Protein AF-A0AAU9RLL4-F1 (afdb_monomer)

Solvent-accessible surface area (backbone atoms only — not comparable to full-atom values): 8588 Å² total; per-residue (Å²): 144,78,77,73,48,38,40,46,76,49,73,60,80,82,52,68,67,59,54,52,52,52,51,52,53,49,48,67,72,54,73,84,88,79,84,82,78,84,71,84,72,80,76,74,53,65,47,74,50,40,31,32,34,33,29,20,68,80,60,71,90,56,94,49,95,69,38,45,60,39,48,51,30,34,33,41,37,41,30,52,32,50,40,53,52,91,88,47,97,47,71,49,77,50,75,49,77,41,57,17,38,88,75,3,42,34,74,47,77,44,70,82,37,94,52,40,43,70,87,53,37,74,79,40,51,47,76,43,80,74,49,52,80,55,101,52,76,71,59,79,69,133

Structure (mmCIF, N/CA/C/O backbone):
data_AF-A0AAU9RLL4-F1
#
_entry.id   AF-A0AAU9RLL4-F1
#
loop_
_atom_site.group_PDB
_atom_site.id
_atom_site.type_symbol
_atom_site.label_atom_id
_atom_site.label_alt_id
_atom_site.label_comp_id
_atom_site.label_asym_id
_atom_site.label_entity_id
_atom_site.label_seq_id
_atom_site.pdbx_PDB_ins_code
_atom_site.Cartn_x
_atom_site.Cartn_y
_atom_site.Cartn_z
_atom_site.occupancy
_atom_site.B_iso_or_equiv
_atom_site.auth_seq_id
_atom_site.auth_comp_id
_atom_site.auth_asym_id
_atom_site.auth_atom_id
_atom_site.pdbx_PDB_model_num
ATOM 1 N N . LYS A 1 1 ? 15.494 -11.976 -19.722 1.00 34.56 1 LYS A N 1
ATOM 2 C CA . LYS A 1 1 ? 16.426 -11.340 -18.757 1.00 34.56 1 LYS A CA 1
ATOM 3 C C . LYS A 1 1 ? 15.620 -10.566 -17.701 1.00 34.56 1 LYS A C 1
ATOM 5 O O . LYS A 1 1 ? 15.709 -9.354 -17.648 1.00 34.56 1 LYS A O 1
ATOM 10 N N . LEU A 1 2 ? 14.788 -11.259 -16.919 1.00 47.22 2 LEU A N 1
ATOM 11 C CA . LEU A 1 2 ? 13.941 -10.670 -15.868 1.00 47.22 2 LEU A CA 1
ATOM 12 C C . LEU A 1 2 ? 13.811 -11.721 -14.749 1.00 47.22 2 LEU A C 1
ATOM 14 O O . LEU A 1 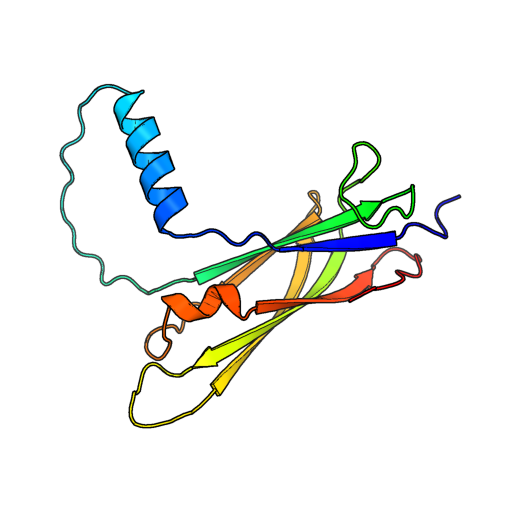2 ? 12.742 -12.256 -14.498 1.00 47.22 2 LEU A O 1
ATOM 18 N N . LYS A 1 3 ? 14.953 -12.221 -14.259 1.00 47.03 3 LYS A N 1
ATOM 19 C CA . LYS A 1 3 ? 14.992 -13.315 -13.270 1.00 47.03 3 LYS A CA 1
ATOM 20 C C . LYS A 1 3 ? 15.483 -12.868 -11.891 1.00 47.03 3 LYS A C 1
ATOM 22 O O . LYS A 1 3 ? 15.293 -13.621 -10.948 1.00 47.03 3 LYS A O 1
ATOM 27 N N . ASP A 1 4 ? 15.995 -11.640 -11.769 1.00 55.53 4 ASP A N 1
ATOM 28 C CA . ASP A 1 4 ? 16.688 -11.164 -10.564 1.00 55.53 4 ASP A CA 1
ATOM 29 C C . ASP A 1 4 ? 16.259 -9.739 -10.151 1.00 55.53 4 ASP A C 1
ATOM 31 O O . ASP A 1 4 ? 17.057 -8.976 -9.615 1.00 55.53 4 ASP A O 1
ATOM 35 N N . ALA A 1 5 ? 15.017 -9.330 -10.439 1.00 61.06 5 ALA A N 1
ATOM 36 C CA . ALA A 1 5 ? 14.515 -8.039 -9.966 1.00 61.06 5 ALA A CA 1
ATOM 37 C C . ALA A 1 5 ? 14.138 -8.141 -8.478 1.00 61.06 5 ALA A C 1
ATOM 39 O O . ALA A 1 5 ? 13.347 -9.002 -8.087 1.00 61.06 5 ALA A O 1
ATOM 40 N N . HIS A 1 6 ? 14.694 -7.259 -7.646 1.00 75.06 6 HIS A N 1
ATOM 41 C CA . HIS A 1 6 ? 14.346 -7.189 -6.228 1.00 75.06 6 HIS A CA 1
ATOM 42 C C . HIS A 1 6 ? 13.143 -6.273 -6.053 1.00 75.06 6 HIS A C 1
ATOM 44 O O . HIS A 1 6 ? 13.214 -5.082 -6.360 1.00 75.06 6 HIS A O 1
ATOM 50 N N . CYS A 1 7 ? 12.039 -6.828 -5.566 1.00 79.06 7 CYS A N 1
ATOM 51 C CA . CYS A 1 7 ? 10.810 -6.077 -5.366 1.00 79.06 7 CYS A CA 1
ATOM 52 C C . CYS A 1 7 ? 10.585 -5.757 -3.893 1.00 79.06 7 CYS A C 1
ATOM 54 O O . CYS A 1 7 ? 10.904 -6.556 -3.015 1.00 79.06 7 CYS A O 1
ATOM 56 N N . ALA A 1 8 ? 10.032 -4.578 -3.644 1.00 83.19 8 ALA A N 1
ATOM 57 C CA . ALA A 1 8 ? 9.787 -4.044 -2.318 1.00 83.19 8 ALA A CA 1
ATOM 58 C C . ALA A 1 8 ? 8.429 -3.336 -2.263 1.00 83.19 8 ALA A C 1
ATOM 60 O O . ALA A 1 8 ? 7.844 -2.959 -3.286 1.00 83.19 8 ALA A O 1
ATOM 61 N N . ILE A 1 9 ? 7.934 -3.145 -1.041 1.00 84.06 9 ILE A N 1
ATOM 62 C CA . ILE A 1 9 ? 6.697 -2.418 -0.773 1.00 84.06 9 ILE A CA 1
ATOM 63 C C . ILE A 1 9 ? 7.028 -1.016 -0.261 1.00 84.06 9 ILE A C 1
ATOM 65 O O . ILE A 1 9 ? 7.726 -0.846 0.735 1.00 84.06 9 ILE A O 1
ATOM 69 N N . LEU A 1 10 ? 6.461 -0.003 -0.908 1.00 83.88 10 LEU A N 1
ATOM 70 C CA . LEU A 1 10 ? 6.436 1.370 -0.421 1.00 83.88 10 LEU A CA 1
ATOM 71 C C . LEU A 1 10 ? 5.093 1.635 0.273 1.00 83.88 10 LEU A C 1
ATOM 73 O O . LEU A 1 10 ? 4.086 1.878 -0.391 1.00 83.88 10 LEU A O 1
ATOM 77 N N . VAL A 1 11 ? 5.066 1.598 1.609 1.00 79.62 11 VAL A N 1
ATOM 78 C CA . VAL A 1 11 ? 3.865 1.936 2.395 1.00 79.62 11 VAL A CA 1
ATOM 79 C C . VAL A 1 11 ? 3.731 3.452 2.497 1.00 79.62 11 VAL A C 1
ATOM 81 O O . VAL A 1 11 ? 4.622 4.127 3.017 1.00 79.62 11 VAL A O 1
ATOM 84 N N . VAL A 1 12 ? 2.597 4.001 2.062 1.00 78.12 12 VAL A N 1
ATOM 85 C CA . VAL A 1 12 ? 2.348 5.440 2.176 1.00 78.12 12 VAL A CA 1
ATOM 86 C C . VAL A 1 12 ? 1.701 5.731 3.525 1.00 78.12 12 VAL A C 1
ATOM 88 O O . VAL A 1 12 ? 0.512 5.490 3.733 1.00 78.12 12 VAL A O 1
ATOM 91 N N . LYS A 1 13 ? 2.484 6.278 4.460 1.00 67.56 13 LYS A N 1
ATOM 92 C CA . LYS A 1 13 ? 1.959 6.797 5.729 1.00 67.56 13 LYS A CA 1
ATOM 93 C C . LYS A 1 13 ? 1.493 8.232 5.545 1.00 67.56 13 LYS A C 1
ATOM 95 O O . LYS A 1 13 ? 2.284 9.170 5.581 1.00 67.56 13 LYS A O 1
ATOM 100 N N . MET A 1 14 ? 0.191 8.402 5.364 1.00 59.91 14 MET A N 1
ATOM 101 C CA . MET A 1 14 ? -0.406 9.721 5.228 1.00 59.91 14 MET A CA 1
ATOM 102 C C . MET A 1 14 ? -0.877 10.238 6.592 1.00 59.91 14 MET A C 1
ATOM 104 O O . MET A 1 14 ? -1.838 9.734 7.169 1.00 59.91 14 MET A O 1
ATOM 108 N N . LYS A 1 15 ? -0.182 11.246 7.132 1.00 64.38 15 LYS A N 1
ATOM 109 C CA . LYS A 1 15 ? -0.564 11.893 8.395 1.00 64.38 15 LYS A CA 1
ATOM 110 C C . LYS A 1 15 ? -1.692 12.889 8.124 1.00 64.38 15 LYS A C 1
ATOM 112 O O . LYS A 1 15 ? -1.533 13.761 7.271 1.00 64.38 15 LYS A O 1
ATOM 117 N N . ARG A 1 16 ? -2.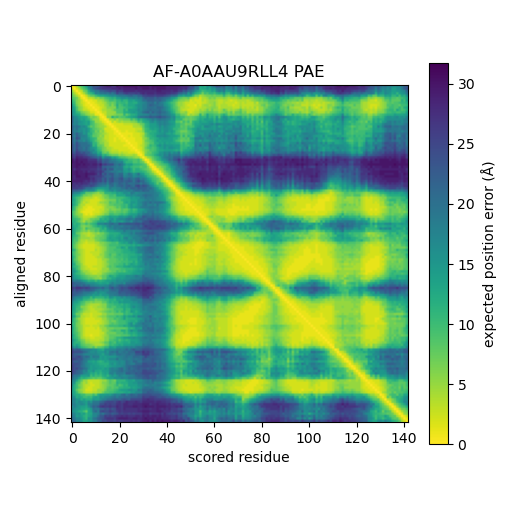800 12.808 8.873 1.00 63.88 16 ARG A N 1
ATOM 118 C CA . ARG A 1 16 ? -3.945 13.739 8.748 1.00 63.88 16 ARG A CA 1
ATOM 119 C C . ARG A 1 16 ? -3.510 15.207 8.762 1.00 63.88 16 ARG A C 1
ATOM 121 O O . ARG A 1 16 ? -3.993 15.994 7.959 1.00 63.88 16 ARG A O 1
ATOM 128 N N . THR A 1 17 ? -2.529 15.550 9.593 1.00 65.69 17 THR A N 1
ATOM 129 C CA . THR A 1 17 ? -1.938 16.892 9.660 1.00 65.69 17 THR A CA 1
ATOM 130 C C . THR A 1 17 ? -1.362 17.363 8.317 1.00 65.69 17 THR A C 1
ATOM 132 O O . THR A 1 17 ? -1.597 18.502 7.933 1.00 65.69 17 THR A O 1
ATOM 135 N N . LEU A 1 18 ? -0.662 16.496 7.569 1.00 70.19 18 LEU A N 1
ATOM 136 C CA . LEU A 1 18 ? -0.083 16.847 6.263 1.00 70.19 18 LEU A CA 1
ATOM 137 C C . LEU A 1 18 ? -1.168 17.147 5.224 1.00 70.19 18 LEU A C 1
ATOM 139 O O . LEU A 1 18 ? -1.041 18.103 4.463 1.00 70.19 18 LEU A O 1
ATOM 143 N N . ILE A 1 19 ? -2.239 16.347 5.219 1.00 72.06 19 ILE A N 1
ATOM 144 C CA . ILE A 1 19 ? -3.385 16.557 4.329 1.00 72.06 19 ILE A CA 1
ATOM 145 C C . ILE A 1 19 ? -4.030 17.914 4.625 1.00 72.06 19 ILE A C 1
ATOM 147 O O . ILE A 1 19 ? -4.229 18.707 3.709 1.00 72.06 19 ILE A O 1
ATOM 151 N N . MET A 1 20 ? -4.304 18.205 5.900 1.00 74.62 20 MET A N 1
ATOM 152 C CA . MET A 1 20 ? -4.910 19.476 6.308 1.00 74.62 20 MET A CA 1
ATOM 153 C C . MET A 1 20 ? -4.055 20.671 5.875 1.00 74.62 20 MET A C 1
ATOM 155 O O . MET A 1 20 ? -4.584 21.609 5.287 1.00 74.62 20 MET A O 1
ATOM 159 N N . PHE A 1 21 ? -2.736 20.619 6.085 1.00 80.19 21 PHE A N 1
ATOM 160 C CA . PHE A 1 21 ? -1.834 21.684 5.637 1.00 80.19 21 PHE A CA 1
ATOM 161 C C . PHE A 1 21 ? -1.809 21.844 4.114 1.00 80.19 21 PHE A C 1
ATOM 163 O O . PHE A 1 21 ? -1.848 22.972 3.628 1.00 80.19 21 PHE A O 1
ATOM 170 N N . SER A 1 22 ? -1.790 20.742 3.359 1.00 80.94 22 SER A N 1
ATOM 171 C CA . SER A 1 22 ? -1.834 20.787 1.894 1.00 80.94 22 SER A CA 1
ATOM 172 C C . SER A 1 22 ? -3.138 21.402 1.379 1.00 80.94 22 SER A C 1
ATOM 174 O O . SER A 1 22 ? -3.087 22.263 0.501 1.00 80.94 22 SER A O 1
ATOM 176 N N . PHE A 1 23 ? -4.288 21.026 1.951 1.00 78.44 23 PHE A N 1
ATOM 177 C CA . PHE A 1 23 ? -5.576 21.624 1.597 1.00 78.44 23 PHE A CA 1
ATOM 178 C C . PHE A 1 23 ? -5.630 23.108 1.962 1.00 78.44 23 PHE A C 1
ATOM 180 O O . PHE A 1 23 ? -6.047 23.901 1.129 1.00 78.44 23 PHE A O 1
ATOM 187 N N . ILE A 1 24 ? -5.175 23.509 3.152 1.00 81.62 24 ILE A N 1
ATOM 188 C CA . ILE A 1 24 ? -5.148 24.924 3.564 1.00 81.62 24 ILE A CA 1
ATOM 189 C C . ILE A 1 24 ? -4.273 25.752 2.614 1.00 81.62 24 ILE A C 1
ATOM 191 O O . ILE A 1 24 ? -4.702 26.811 2.161 1.00 81.62 24 ILE A O 1
ATOM 195 N N . LEU A 1 25 ? -3.084 25.256 2.259 1.00 84.06 25 LEU A N 1
ATOM 196 C CA . LEU A 1 25 ? -2.188 25.927 1.316 1.00 84.06 25 LEU A CA 1
ATOM 197 C C . LEU A 1 25 ? -2.827 26.065 -0.074 1.00 84.06 25 LEU A C 1
ATOM 199 O O . LEU A 1 25 ? -2.707 27.109 -0.706 1.00 84.06 25 LEU A O 1
ATOM 203 N N . LEU A 1 26 ? -3.552 25.040 -0.524 1.00 82.38 26 LEU A N 1
ATOM 204 C CA . LEU A 1 26 ? -4.294 25.077 -1.780 1.00 82.38 26 LEU A CA 1
ATOM 205 C C . LEU A 1 26 ? -5.433 26.113 -1.740 1.00 82.38 26 LEU A C 1
ATOM 207 O O . LEU A 1 26 ? -5.592 26.868 -2.688 1.00 82.38 26 LEU A O 1
ATOM 211 N N . GLN A 1 27 ? -6.171 26.226 -0.633 1.00 80.94 27 GLN A N 1
ATOM 212 C CA . GLN A 1 27 ? -7.211 27.256 -0.460 1.00 80.94 27 GLN A CA 1
ATOM 213 C C . GLN A 1 27 ? -6.628 28.680 -0.399 1.00 80.94 27 GLN A C 1
ATOM 215 O O . GLN A 1 27 ? -7.251 29.623 -0.869 1.00 80.94 27 GLN A O 1
ATOM 220 N N . LEU A 1 28 ? -5.420 28.850 0.147 1.00 80.31 28 LEU A N 1
ATOM 221 C CA . LEU A 1 28 ? -4.693 30.127 0.117 1.00 80.31 28 LEU A CA 1
ATOM 222 C C . LEU A 1 28 ? -4.269 30.519 -1.308 1.00 80.31 28 LEU A C 1
ATOM 224 O O . LEU A 1 28 ? -4.250 31.702 -1.637 1.00 80.31 28 LEU A O 1
ATOM 228 N N . LEU A 1 29 ? -3.937 29.531 -2.147 1.00 78.31 29 LEU A N 1
ATOM 229 C CA . LEU A 1 29 ? -3.570 29.727 -3.554 1.00 78.31 29 LEU A CA 1
ATOM 230 C C . LEU A 1 29 ? -4.795 30.011 -4.443 1.00 78.31 29 LEU A C 1
ATOM 232 O O . LEU A 1 29 ? -4.684 30.761 -5.412 1.00 78.31 29 LEU A O 1
ATOM 236 N N . LEU A 1 30 ? -5.957 29.437 -4.117 1.00 76.06 30 LEU A N 1
ATOM 237 C CA . LEU A 1 30 ? -7.233 29.677 -4.794 1.00 76.06 30 LEU A CA 1
ATOM 238 C C . LEU A 1 30 ? -8.085 30.657 -3.972 1.00 76.06 30 LEU A C 1
ATOM 240 O O . LEU A 1 30 ? -8.957 30.246 -3.214 1.00 76.06 30 LEU A O 1
ATOM 244 N N . GLY A 1 31 ? -7.822 31.958 -4.109 1.00 68.62 31 GLY A N 1
ATOM 245 C CA . GLY A 1 31 ? -8.506 33.015 -3.355 1.00 68.62 31 GLY A CA 1
ATOM 246 C C . GLY A 1 31 ? -10.038 32.859 -3.256 1.00 68.62 31 GLY A C 1
ATOM 247 O O . GLY A 1 31 ? -10.736 32.785 -4.261 1.00 68.62 31 GLY A O 1
ATOM 248 N N . ASN A 1 32 ? -10.517 32.824 -2.008 1.00 62.72 32 ASN A N 1
ATOM 249 C CA . ASN A 1 32 ? -11.884 32.912 -1.473 1.00 62.72 32 ASN A CA 1
ATOM 250 C C . ASN A 1 32 ? -13.073 33.053 -2.455 1.00 62.72 32 ASN A C 1
ATOM 252 O O . ASN A 1 32 ? -13.308 34.127 -2.995 1.00 62.72 32 ASN A O 1
ATOM 256 N N . SER A 1 33 ? -13.981 32.067 -2.450 1.00 60.00 33 SER A N 1
ATOM 257 C CA . SER A 1 33 ? -15.276 32.193 -1.746 1.00 60.00 33 SER A CA 1
ATOM 258 C C . SER A 1 33 ? -16.015 30.849 -1.737 1.00 60.00 33 SER A C 1
ATOM 260 O O . SER A 1 33 ? -16.548 30.437 -2.761 1.00 60.00 33 SER A O 1
ATOM 262 N N . LEU A 1 34 ? -16.102 30.173 -0.592 1.00 57.72 34 LEU A N 1
ATOM 263 C CA . LEU A 1 34 ? -17.122 29.147 -0.347 1.00 57.72 34 LEU A CA 1
ATOM 264 C C . LEU A 1 34 ? -17.396 29.101 1.157 1.00 57.72 34 LEU A C 1
ATOM 266 O O . LEU A 1 34 ? -16.537 28.726 1.949 1.00 57.72 34 LEU A O 1
ATOM 270 N N . SER A 1 35 ? -18.603 29.518 1.547 1.00 58.22 35 SER A N 1
ATOM 271 C CA . SER A 1 35 ? -19.101 29.372 2.917 1.00 58.22 35 SER A CA 1
ATOM 272 C C . SER A 1 35 ? -19.288 27.884 3.236 1.00 58.22 35 SER A C 1
ATOM 274 O O . SER A 1 35 ? -20.073 27.224 2.546 1.00 58.22 35 SER A O 1
ATOM 276 N N . PRO A 1 36 ? -18.630 27.329 4.269 1.00 55.31 36 PRO A N 1
ATOM 277 C CA . PRO A 1 36 ? -18.840 25.939 4.644 1.00 55.31 36 PRO A CA 1
ATOM 278 C C . PRO A 1 36 ? -20.228 25.776 5.275 1.00 55.31 36 PRO A C 1
ATOM 280 O O . PRO A 1 36 ? -20.457 26.187 6.412 1.00 55.31 36 PRO A O 1
ATOM 283 N N . LYS A 1 37 ? -21.171 25.143 4.567 1.00 44.53 37 LYS A N 1
ATOM 284 C CA . LYS A 1 37 ? -22.377 24.602 5.209 1.00 44.53 37 LYS A CA 1
ATOM 285 C C . LYS A 1 37 ? -21.952 23.444 6.110 1.00 44.53 37 LYS A C 1
ATOM 287 O O . LYS A 1 37 ? -21.570 22.383 5.624 1.00 44.53 37 LYS A O 1
ATOM 292 N N . HIS A 1 38 ? -22.028 23.644 7.423 1.00 41.09 38 HIS A N 1
ATOM 293 C CA . HIS A 1 38 ? -21.938 22.560 8.394 1.00 41.09 38 HIS A CA 1
ATOM 294 C C . HIS A 1 38 ? -23.215 21.715 8.319 1.00 41.09 38 HIS A C 1
ATOM 296 O O . HIS A 1 38 ? -24.199 21.983 9.001 1.00 41.09 38 HIS A O 1
ATOM 302 N N . SER A 1 39 ? -23.202 20.676 7.487 1.00 46.16 39 SER A N 1
ATOM 303 C CA . SER A 1 39 ? -23.869 19.441 7.898 1.00 46.16 39 SER A CA 1
ATOM 304 C C . SER A 1 39 ? -22.876 18.698 8.784 1.00 46.16 39 SER A C 1
ATOM 306 O O . SER A 1 39 ? -21.683 18.703 8.482 1.00 46.16 39 SER A O 1
ATOM 308 N N . SER A 1 40 ? -23.343 18.108 9.879 1.00 46.75 40 SER A N 1
ATOM 309 C CA . SER A 1 40 ? -22.562 17.160 10.669 1.00 46.75 40 SER A CA 1
ATOM 310 C C . SER A 1 40 ? -22.971 15.751 10.232 1.00 46.75 40 SER A C 1
ATOM 312 O O . SER A 1 40 ? -23.917 15.193 10.795 1.00 46.75 40 SER A O 1
ATOM 314 N N . PRO A 1 41 ? -22.349 15.161 9.190 1.00 48.38 41 PRO A N 1
ATOM 315 C CA . PRO A 1 41 ? -22.379 13.722 9.041 1.00 48.38 41 PRO A CA 1
ATOM 316 C C . PRO A 1 41 ? -21.648 13.154 10.251 1.00 48.38 41 PRO A C 1
ATOM 318 O O . PRO A 1 41 ? -20.512 13.545 10.521 1.00 48.38 41 PRO A O 1
ATOM 321 N N . LYS A 1 42 ? -22.282 12.221 10.966 1.00 49.88 42 LYS A N 1
ATOM 322 C CA . LYS A 1 42 ? -21.558 11.343 11.889 1.00 49.88 42 LYS A CA 1
ATOM 323 C C . LYS A 1 42 ? -20.367 10.775 11.107 1.00 49.88 42 LYS A C 1
ATOM 325 O O . LYS A 1 42 ? -20.604 10.117 10.091 1.00 49.88 42 LYS A O 1
ATOM 330 N N . PRO A 1 43 ? -19.115 11.076 11.486 1.00 51.28 43 PRO A N 1
ATOM 331 C CA . PRO A 1 43 ? -17.985 10.589 10.730 1.00 51.28 43 PRO A CA 1
ATOM 332 C C . PRO A 1 43 ? -17.883 9.097 11.014 1.00 51.28 43 PRO A C 1
ATOM 334 O O . PRO A 1 43 ? -17.404 8.699 12.071 1.00 51.28 43 PRO A O 1
ATOM 337 N N . ASN A 1 44 ? -18.339 8.268 10.076 1.00 55.12 44 ASN A N 1
ATOM 338 C CA . ASN A 1 44 ? -17.870 6.892 10.014 1.00 55.12 44 ASN A CA 1
ATOM 339 C C . ASN A 1 44 ? -16.356 7.003 9.826 1.00 55.12 44 ASN A C 1
ATOM 341 O O . ASN A 1 44 ? -15.883 7.447 8.776 1.00 55.12 44 ASN A O 1
ATOM 345 N N . ALA A 1 45 ? -15.601 6.742 10.889 1.00 64.81 45 ALA A N 1
ATOM 346 C CA . ALA A 1 45 ? -14.161 6.880 10.858 1.00 64.81 45 ALA A CA 1
ATOM 347 C C . ALA A 1 45 ? -13.612 5.786 9.934 1.00 64.81 45 ALA A C 1
ATOM 349 O O . ALA A 1 45 ? -13.540 4.619 10.299 1.00 64.81 45 ALA A O 1
ATOM 350 N N . GLU A 1 46 ? -13.264 6.169 8.709 1.00 72.69 46 GLU A N 1
ATOM 351 C CA . GLU A 1 46 ? -12.603 5.303 7.741 1.00 72.69 46 GLU A CA 1
ATOM 352 C C . GLU A 1 46 ? -11.103 5.607 7.741 1.00 72.69 46 GLU A C 1
ATOM 354 O O . GLU A 1 46 ? -10.683 6.766 7.635 1.00 72.69 46 GLU A O 1
ATOM 359 N N . VAL A 1 47 ? -10.280 4.561 7.830 1.00 76.81 47 VAL A N 1
ATOM 360 C CA . VAL A 1 47 ? -8.839 4.660 7.576 1.00 76.81 47 VAL A CA 1
ATOM 361 C C . VAL A 1 47 ? -8.498 3.844 6.347 1.00 76.81 47 VAL A C 1
ATOM 363 O O . VAL A 1 47 ? -8.738 2.642 6.273 1.00 76.81 47 VAL A O 1
ATOM 366 N N . THR A 1 48 ? -7.902 4.522 5.374 1.00 84.31 48 THR A N 1
ATOM 367 C CA . THR A 1 48 ? -7.336 3.897 4.189 1.00 84.31 48 THR A CA 1
ATOM 368 C C . THR A 1 48 ? -5.856 3.607 4.423 1.00 84.31 48 THR A C 1
ATOM 370 O O . T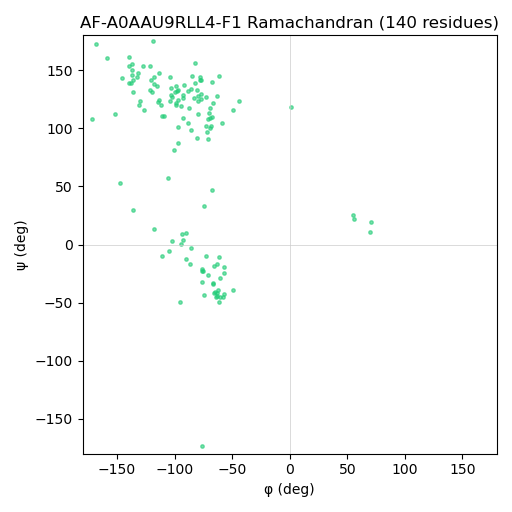HR A 1 48 ? -5.078 4.516 4.709 1.00 84.31 48 THR A O 1
ATOM 373 N N . VAL A 1 49 ? -5.457 2.355 4.217 1.00 86.62 49 VAL A N 1
ATOM 374 C CA . VAL A 1 49 ? -4.056 1.937 4.114 1.00 86.62 49 VAL A CA 1
ATOM 375 C C . VAL A 1 49 ? -3.744 1.710 2.642 1.00 86.62 49 VAL A C 1
ATOM 377 O O . VAL A 1 49 ? -4.468 0.989 1.952 1.00 86.62 49 VAL A O 1
ATOM 380 N N . MET A 1 50 ? -2.671 2.327 2.156 1.00 91.44 50 MET A N 1
ATOM 381 C CA . MET A 1 50 ? -2.259 2.220 0.761 1.00 91.44 50 MET A CA 1
ATOM 382 C C . MET A 1 50 ? -0.743 2.103 0.630 1.00 91.44 50 MET A C 1
ATOM 384 O O . MET A 1 50 ? 0.012 2.569 1.488 1.00 91.44 50 MET A O 1
ATOM 388 N N . GLY A 1 51 ? -0.302 1.485 -0.455 1.00 91.44 51 GLY A N 1
ATOM 389 C CA . GLY A 1 51 ? 1.109 1.360 -0.778 1.00 91.44 51 GLY A CA 1
ATOM 390 C C . GLY A 1 51 ? 1.320 0.874 -2.200 1.00 91.44 51 GLY A C 1
ATOM 391 O O . GLY A 1 51 ? 0.371 0.503 -2.890 1.00 91.44 51 GLY A O 1
ATOM 392 N N . PHE A 1 52 ? 2.574 0.883 -2.627 1.00 92.44 52 PHE A N 1
ATOM 393 C CA . PHE A 1 52 ? 2.975 0.467 -3.962 1.00 92.44 52 PHE A CA 1
ATOM 394 C C . PHE A 1 52 ? 3.907 -0.732 -3.885 1.00 92.44 52 PHE A C 1
ATOM 396 O O . PHE A 1 52 ? 4.755 -0.790 -2.998 1.00 92.44 52 PHE A O 1
ATOM 403 N N . VAL A 1 53 ? 3.794 -1.654 -4.835 1.00 91.00 53 VAL A N 1
ATOM 404 C CA . VAL A 1 53 ? 4.844 -2.641 -5.099 1.00 91.00 53 VAL A CA 1
ATOM 405 C C . VAL A 1 53 ? 5.688 -2.123 -6.251 1.00 91.00 53 VAL A C 1
ATOM 407 O O . VAL A 1 53 ? 5.160 -1.832 -7.328 1.00 91.00 53 VAL A O 1
ATOM 410 N N . TYR A 1 54 ? 6.992 -2.013 -6.028 1.00 88.19 54 TYR A N 1
ATOM 411 C CA . TYR A 1 54 ? 7.955 -1.659 -7.064 1.00 88.19 54 TYR A CA 1
ATOM 412 C C . TYR A 1 54 ? 9.085 -2.679 -7.102 1.00 88.19 54 TYR A C 1
ATOM 414 O O . TYR A 1 54 ? 9.384 -3.315 -6.094 1.00 88.19 54 TYR A O 1
ATOM 422 N N . CYS A 1 55 ? 9.717 -2.821 -8.258 1.00 85.56 55 CYS A N 1
ATOM 423 C CA . CYS A 1 55 ? 10.899 -3.648 -8.434 1.00 85.56 55 CYS A CA 1
ATOM 424 C C . CYS A 1 55 ? 12.061 -2.781 -8.902 1.00 85.56 55 CYS A C 1
ATOM 426 O O . CYS A 1 55 ? 11.907 -1.984 -9.828 1.00 85.56 55 CYS A O 1
ATOM 428 N N . ASP A 1 56 ? 13.211 -2.930 -8.252 1.00 80.56 56 ASP A N 1
ATOM 429 C CA . ASP A 1 56 ? 14.456 -2.279 -8.640 1.00 80.56 56 ASP A CA 1
ATOM 430 C C . ASP A 1 56 ? 15.325 -3.256 -9.435 1.00 80.56 56 ASP A C 1
ATOM 432 O O . ASP A 1 56 ? 15.681 -4.338 -8.961 1.00 80.56 56 ASP A O 1
ATOM 436 N N . VAL A 1 57 ? 15.671 -2.864 -10.662 1.00 76.62 57 VAL A N 1
ATOM 437 C CA . VAL A 1 57 ? 16.537 -3.652 -11.554 1.00 76.62 57 VAL A CA 1
ATOM 438 C C . VAL A 1 57 ? 17.981 -3.656 -11.049 1.00 76.62 57 VAL A C 1
ATOM 440 O O . VAL A 1 57 ? 18.733 -4.586 -11.330 1.00 76.62 57 VAL A O 1
ATOM 443 N N . CYS A 1 58 ? 18.371 -2.621 -10.304 1.00 73.12 58 CYS A N 1
ATOM 444 C CA . CYS A 1 58 ? 19.727 -2.454 -9.797 1.00 73.12 58 CYS A CA 1
ATOM 445 C C . CYS A 1 58 ? 19.979 -3.170 -8.463 1.00 73.12 58 CYS A C 1
ATOM 447 O O . CYS A 1 58 ? 21.107 -3.128 -7.978 1.00 73.12 58 CYS A O 1
ATOM 449 N N . SER A 1 59 ? 18.963 -3.807 -7.870 1.00 68.31 59 SER A N 1
ATOM 450 C CA . SER A 1 59 ? 19.067 -4.521 -6.588 1.00 68.31 59 SER A CA 1
ATOM 451 C C . SER A 1 59 ? 19.623 -3.668 -5.439 1.00 68.31 59 SER A C 1
ATOM 453 O O . SER A 1 59 ? 20.178 -4.206 -4.481 1.00 68.31 59 SER A O 1
ATOM 455 N N . ASN A 1 60 ? 19.468 -2.340 -5.508 1.00 68.06 60 ASN A N 1
ATOM 456 C CA . ASN A 1 60 ? 20.044 -1.392 -4.549 1.00 68.06 60 ASN A CA 1
ATOM 457 C C . ASN A 1 60 ? 19.117 -1.103 -3.359 1.00 68.06 60 ASN A C 1
ATOM 459 O O . ASN A 1 60 ? 19.391 -0.202 -2.567 1.00 68.06 60 ASN A O 1
ATOM 463 N N . ASN A 1 61 ? 18.026 -1.865 -3.214 1.00 62.75 61 ASN A N 1
ATOM 464 C CA . ASN A 1 61 ? 17.103 -1.797 -2.076 1.00 62.75 61 ASN A CA 1
ATOM 465 C C . ASN A 1 61 ? 16.508 -0.394 -1.821 1.00 62.75 61 ASN A C 1
ATOM 467 O O . ASN A 1 61 ? 16.055 -0.089 -0.719 1.00 62.75 61 ASN A O 1
ATOM 471 N N . SER A 1 62 ? 16.497 0.458 -2.846 1.00 74.19 62 SER A N 1
ATOM 472 C CA . SER A 1 62 ? 15.995 1.825 -2.794 1.00 74.19 62 SER A CA 1
ATOM 473 C C . SER A 1 62 ? 15.179 2.113 -4.045 1.00 74.19 62 SER A C 1
ATOM 475 O O . SER A 1 62 ? 15.443 1.562 -5.114 1.00 74.19 62 SER A O 1
ATOM 477 N N . PHE A 1 63 ? 14.190 2.992 -3.918 1.00 80.12 63 PHE A N 1
ATOM 478 C CA . PHE A 1 63 ? 13.444 3.470 -5.069 1.00 80.12 63 PHE A CA 1
ATOM 479 C C . PHE A 1 63 ? 14.345 4.382 -5.909 1.00 80.12 63 PHE A C 1
ATOM 481 O O . PHE A 1 63 ? 14.739 5.468 -5.474 1.00 80.12 63 PHE A O 1
ATOM 488 N N . THR A 1 64 ? 14.679 3.934 -7.117 1.00 81.19 64 THR A N 1
ATOM 489 C CA . THR A 1 64 ? 15.528 4.666 -8.061 1.00 81.19 64 THR A CA 1
ATOM 490 C C . THR A 1 64 ? 14.775 4.974 -9.353 1.00 81.19 64 THR A C 1
ATOM 492 O O . THR A 1 64 ? 13.662 4.511 -9.582 1.00 81.19 64 THR A O 1
ATOM 495 N N . ARG A 1 65 ? 15.402 5.735 -10.259 1.00 83.88 65 ARG A N 1
ATOM 496 C CA . ARG A 1 65 ? 14.846 5.991 -11.601 1.00 83.88 65 ARG A 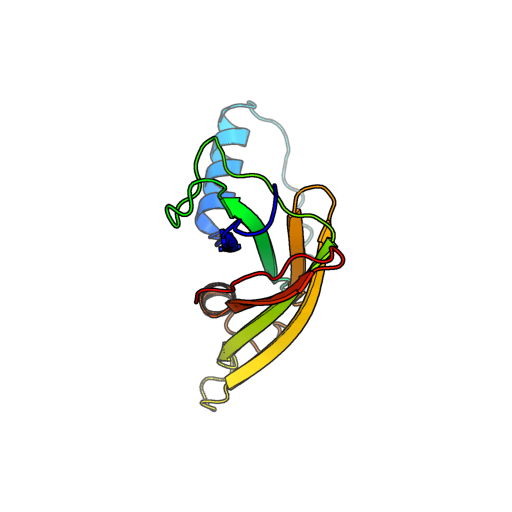CA 1
ATOM 497 C C . ARG A 1 65 ? 14.710 4.730 -12.463 1.00 83.88 65 ARG A C 1
ATOM 499 O O . ARG A 1 65 ? 14.000 4.769 -13.459 1.00 83.88 65 ARG A O 1
ATOM 506 N N . HIS A 1 66 ? 15.389 3.643 -12.098 1.00 84.06 66 HIS A N 1
ATOM 507 C CA . HIS A 1 66 ? 15.306 2.350 -12.783 1.00 84.06 66 HIS A CA 1
ATOM 508 C C . HIS A 1 66 ? 14.286 1.413 -12.130 1.00 84.06 66 HIS A C 1
ATOM 510 O O . HIS A 1 66 ? 14.119 0.275 -12.568 1.00 84.06 66 HIS A O 1
ATOM 516 N N . SER A 1 67 ? 13.618 1.874 -11.072 1.00 86.56 67 SER A N 1
ATOM 517 C CA . SER A 1 67 ? 12.537 1.138 -10.446 1.00 86.56 67 SER A CA 1
ATOM 518 C C . SER A 1 67 ? 11.253 1.268 -11.259 1.00 86.56 67 SER A C 1
ATOM 520 O O . SER A 1 67 ? 10.957 2.325 -11.816 1.00 86.56 67 SER A O 1
ATOM 522 N N . TYR A 1 68 ? 10.468 0.197 -11.298 1.00 87.06 68 TYR A N 1
ATOM 523 C CA . TYR A 1 68 ? 9.177 0.178 -11.980 1.00 87.06 68 TYR A CA 1
ATOM 524 C C . TYR A 1 68 ? 8.098 -0.424 -11.082 1.00 87.06 68 TYR A C 1
ATOM 526 O O . TYR A 1 68 ? 8.371 -1.302 -10.262 1.00 87.06 68 TYR A O 1
ATOM 534 N N . PHE A 1 69 ? 6.865 0.060 -11.221 1.00 90.81 69 PHE A N 1
ATOM 535 C CA . PHE A 1 69 ? 5.734 -0.434 -10.443 1.00 90.81 69 PHE A CA 1
ATOM 536 C C . PHE A 1 69 ? 5.212 -1.766 -10.986 1.00 90.81 69 PHE A C 1
ATOM 538 O O . PHE A 1 69 ? 5.166 -1.990 -12.197 1.00 90.81 69 PHE A O 1
ATOM 545 N N . MET A 1 70 ? 4.819 -2.655 -10.077 1.00 88.88 70 MET A N 1
ATOM 546 C CA . MET A 1 70 ? 4.448 -4.031 -10.392 1.00 88.88 70 MET A CA 1
ATOM 547 C C . MET A 1 70 ? 2.941 -4.239 -10.227 1.00 88.88 70 MET A C 1
ATOM 549 O O . MET A 1 70 ? 2.423 -4.249 -9.109 1.00 88.88 70 MET A O 1
ATOM 553 N N . SER A 1 71 ? 2.235 -4.438 -11.337 1.00 91.81 71 SER A N 1
ATOM 554 C CA . SER A 1 71 ? 0.813 -4.793 -11.354 1.00 91.81 71 SER A CA 1
ATOM 555 C C . SER A 1 71 ? 0.579 -6.293 -11.143 1.00 91.81 71 SER A C 1
ATOM 557 O O . SER A 1 71 ? 1.460 -7.113 -11.419 1.00 91.81 71 SER A O 1
ATOM 559 N N . GLY A 1 72 ? -0.613 -6.663 -10.656 1.00 91.19 72 GLY A N 1
ATOM 560 C CA . GLY A 1 72 ? -1.012 -8.069 -10.510 1.00 91.19 72 GLY A CA 1
ATOM 561 C C . GLY A 1 72 ? -0.283 -8.831 -9.396 1.00 91.19 72 GLY A C 1
ATOM 562 O O . GLY A 1 72 ? -0.236 -10.064 -9.422 1.00 91.19 72 GLY A O 1
ATOM 563 N N . VAL A 1 73 ? 0.308 -8.116 -8.435 1.00 90.69 73 VAL A N 1
ATOM 564 C CA . VAL A 1 73 ? 0.993 -8.700 -7.275 1.00 90.69 73 VAL A CA 1
ATOM 565 C C . VAL A 1 73 ? 0.014 -8.821 -6.122 1.00 90.69 73 VAL A C 1
ATOM 567 O O . VAL A 1 73 ? -0.625 -7.837 -5.747 1.00 90.69 73 VAL A O 1
ATOM 570 N N . GLU A 1 74 ? -0.080 -10.010 -5.536 1.00 92.44 74 GLU A N 1
ATOM 571 C CA . GLU A 1 74 ? -0.872 -10.226 -4.335 1.00 92.44 74 GLU A CA 1
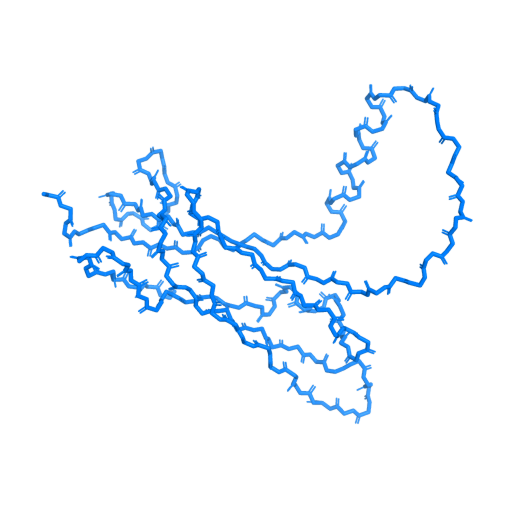ATOM 572 C C . GLU A 1 74 ? -0.063 -9.828 -3.097 1.00 92.44 74 GLU A C 1
ATOM 574 O O . GLU A 1 74 ? 1.043 -10.316 -2.858 1.00 92.44 74 GLU A O 1
ATOM 579 N N . VAL A 1 75 ? -0.641 -8.952 -2.285 1.00 92.12 75 VAL A N 1
ATOM 580 C CA . VAL A 1 75 ? -0.055 -8.427 -1.055 1.00 92.12 75 VAL A CA 1
ATOM 581 C C . VAL A 1 75 ? -0.980 -8.755 0.109 1.00 92.12 75 VAL A C 1
ATOM 583 O O . VAL A 1 75 ? -2.187 -8.510 0.045 1.00 92.12 75 VAL A O 1
ATOM 586 N N . ARG A 1 76 ? -0.412 -9.265 1.203 1.00 92.94 76 ARG A N 1
ATOM 587 C CA . ARG A 1 76 ? -1.095 -9.419 2.489 1.00 92.94 76 ARG A CA 1
ATOM 588 C C . ARG A 1 76 ? -0.812 -8.214 3.363 1.00 92.94 76 ARG A C 1
ATOM 590 O O . ARG A 1 76 ? 0.335 -7.974 3.728 1.00 92.94 76 ARG A O 1
ATOM 597 N N . ILE A 1 77 ? -1.861 -7.497 3.736 1.00 91.62 77 ILE A N 1
ATOM 598 C CA . ILE A 1 77 ? -1.809 -6.386 4.682 1.00 91.62 77 ILE A CA 1
ATOM 599 C C . ILE A 1 77 ? -2.230 -6.913 6.050 1.00 91.62 77 ILE A C 1
ATOM 601 O O . ILE A 1 77 ? -3.247 -7.600 6.156 1.00 91.62 77 ILE A O 1
ATOM 605 N N . VAL A 1 78 ? -1.463 -6.589 7.089 1.00 91.06 78 VAL A N 1
ATOM 606 C CA . VAL A 1 78 ? -1.771 -6.904 8.489 1.00 91.06 78 VAL A CA 1
ATOM 607 C C . VAL A 1 78 ? -1.598 -5.644 9.329 1.00 91.06 78 VAL A C 1
ATOM 609 O O . VAL A 1 78 ? -0.503 -5.093 9.400 1.00 91.06 78 VAL A O 1
ATOM 612 N N . CYS A 1 79 ? -2.664 -5.199 9.985 1.00 86.81 79 CYS A N 1
ATOM 613 C CA . CYS A 1 79 ? -2.670 -4.055 10.895 1.00 86.81 79 CYS A CA 1
ATOM 614 C C . CYS A 1 79 ? -2.980 -4.521 12.314 1.00 86.81 79 CYS A C 1
ATOM 616 O O . CYS A 1 79 ? -3.890 -5.329 12.505 1.00 86.81 79 CYS A O 1
ATOM 618 N N . ARG A 1 80 ? -2.246 -4.007 13.306 1.00 85.06 80 ARG A N 1
ATOM 619 C CA . ARG A 1 80 ? -2.439 -4.351 14.725 1.00 85.06 80 ARG A CA 1
ATOM 620 C C . ARG A 1 80 ? -2.620 -3.100 15.565 1.00 85.06 80 ARG A C 1
ATOM 622 O O . ARG A 1 80 ? -1.700 -2.301 15.664 1.00 85.06 80 ARG A O 1
ATOM 629 N N . PHE A 1 81 ? -3.768 -2.909 16.184 1.00 79.75 81 PHE A N 1
ATOM 630 C CA . PHE A 1 81 ? -4.072 -1.667 16.897 1.00 79.75 81 PHE A CA 1
ATOM 631 C C . PHE A 1 81 ? -4.745 -1.950 18.228 1.00 79.75 81 PHE A C 1
ATOM 633 O O . PHE A 1 81 ? -5.339 -3.009 18.424 1.00 79.75 81 PHE A O 1
ATOM 640 N N . LYS A 1 82 ? -4.615 -1.010 19.164 1.00 75.12 82 LYS A N 1
ATOM 641 C CA . LYS A 1 82 ? -5.270 -1.120 20.465 1.00 75.12 82 LYS A CA 1
ATOM 642 C C . LYS A 1 82 ? -6.749 -0.781 20.328 1.00 75.12 82 LYS A C 1
ATOM 644 O O . LYS A 1 82 ? -7.114 0.143 19.593 1.00 75.12 82 LYS A O 1
ATOM 649 N N . ALA A 1 83 ? -7.579 -1.514 21.060 1.00 71.25 83 ALA A N 1
ATOM 650 C CA . ALA A 1 83 ? -8.959 -1.114 21.263 1.00 71.25 83 ALA A CA 1
ATOM 651 C C . ALA A 1 83 ? -9.012 0.247 21.991 1.00 71.25 83 ALA A C 1
ATOM 653 O O . ALA A 1 83 ? -8.188 0.532 22.858 1.00 71.25 83 ALA A O 1
ATOM 654 N N . ALA A 1 84 ? -9.993 1.082 21.654 1.00 65.62 84 ALA A N 1
ATOM 655 C CA . ALA A 1 84 ? -10.214 2.405 22.238 1.00 65.62 84 ALA A CA 1
ATOM 656 C C . ALA A 1 84 ? -10.611 2.341 23.726 1.00 65.62 84 ALA A C 1
ATOM 658 O O . ALA A 1 84 ? -10.489 3.329 24.449 1.00 65.62 84 ALA A O 1
ATOM 659 N N . SER A 1 85 ? -11.079 1.182 24.204 1.00 64.00 85 SER A N 1
ATOM 660 C CA . SER A 1 85 ? -11.396 0.975 25.617 1.00 64.00 85 SER A CA 1
ATOM 661 C C . SER A 1 85 ? -10.119 0.968 26.460 1.00 64.00 85 SER A C 1
ATOM 663 O O . SER A 1 85 ? -9.360 0.001 26.461 1.00 64.00 85 SER A O 1
ATOM 665 N N . SER A 1 86 ? -9.924 2.024 27.256 1.00 56.19 86 SER A N 1
ATOM 666 C CA . SER A 1 86 ? -8.807 2.168 28.204 1.00 56.19 86 SER A CA 1
ATOM 667 C C . SER A 1 86 ? -8.763 1.093 29.299 1.00 56.19 86 SER A C 1
ATOM 669 O O . SER A 1 86 ? -7.774 0.995 30.023 1.00 56.19 86 SER A O 1
ATOM 671 N N . ARG A 1 87 ? -9.822 0.282 29.438 1.00 64.31 87 ARG A N 1
ATOM 672 C CA . ARG A 1 87 ? -9.924 -0.791 30.439 1.00 64.31 87 ARG A CA 1
ATOM 673 C C . ARG A 1 87 ? -9.317 -2.118 29.992 1.00 64.31 87 ARG A C 1
ATOM 675 O O . ARG A 1 87 ? -9.072 -2.972 30.839 1.00 64.31 87 ARG A O 1
ATOM 682 N N . THR A 1 88 ? -9.081 -2.309 28.698 1.00 63.47 88 THR A N 1
ATOM 683 C CA . THR A 1 88 ? -8.627 -3.588 28.141 1.00 63.47 88 THR A CA 1
ATOM 684 C C . THR A 1 88 ? -7.422 -3.359 27.239 1.00 63.47 88 THR A C 1
ATOM 686 O O . THR A 1 88 ? -7.518 -2.637 26.254 1.00 63.47 88 THR A O 1
ATOM 689 N N . ASN A 1 89 ? -6.296 -4.023 27.518 1.00 69.19 89 ASN A N 1
ATOM 690 C CA . ASN A 1 89 ? -5.112 -4.041 26.639 1.00 69.19 89 ASN A CA 1
ATOM 691 C C . ASN A 1 89 ? -5.319 -4.925 25.389 1.00 69.19 89 ASN A C 1
ATOM 693 O O . ASN A 1 89 ? -4.391 -5.577 24.910 1.00 69.19 89 ASN A O 1
ATOM 697 N N . GLU A 1 90 ? -6.546 -4.990 24.881 1.00 72.81 90 GLU A N 1
ATOM 698 C CA . GLU A 1 90 ? -6.907 -5.849 23.765 1.00 72.81 90 GLU A CA 1
ATOM 699 C C . GLU A 1 90 ? -6.321 -5.293 22.460 1.00 72.81 90 GLU A C 1
ATOM 701 O O . GLU A 1 90 ? -6.489 -4.117 22.121 1.00 72.81 90 GLU A O 1
ATOM 706 N N . MET A 1 91 ? -5.594 -6.148 21.737 1.00 78.25 91 MET A N 1
ATOM 707 C CA . MET A 1 91 ? -5.048 -5.840 20.418 1.00 78.25 91 MET A CA 1
ATOM 708 C C . MET A 1 91 ? -5.950 -6.425 19.337 1.00 78.25 91 MET A C 1
ATOM 710 O O . MET A 1 91 ? -6.100 -7.640 19.230 1.00 78.25 91 MET A O 1
ATOM 714 N N . ILE A 1 92 ? -6.483 -5.560 18.483 1.00 80.12 92 ILE A N 1
ATOM 715 C CA . ILE A 1 92 ? -7.284 -5.936 17.324 1.00 80.12 92 ILE A CA 1
ATOM 716 C C . ILE A 1 92 ? -6.342 -6.151 16.137 1.00 80.12 92 ILE A C 1
ATOM 718 O O . ILE A 1 92 ? -5.472 -5.321 15.856 1.00 80.12 92 ILE A O 1
ATOM 722 N N . THR A 1 93 ? -6.511 -7.272 15.431 1.00 85.69 93 THR A N 1
ATOM 723 C CA . THR A 1 93 ? -5.765 -7.579 14.204 1.00 85.69 93 THR A CA 1
ATOM 724 C C . THR A 1 93 ? -6.699 -7.552 13.003 1.00 85.69 93 THR A C 1
ATOM 726 O O . THR A 1 93 ? -7.631 -8.346 12.916 1.00 85.69 93 THR A O 1
ATOM 729 N N . PHE A 1 94 ? -6.412 -6.673 12.047 1.00 87.06 94 PHE A N 1
ATOM 730 C CA . PHE A 1 94 ? -7.060 -6.654 10.740 1.00 87.06 94 PHE A CA 1
ATOM 731 C C . PHE A 1 94 ? -6.114 -7.247 9.696 1.00 87.06 94 PHE A C 1
ATOM 733 O O . PHE A 1 94 ? -4.936 -6.886 9.657 1.00 87.06 94 PHE A O 1
ATOM 740 N N . SER A 1 95 ? -6.617 -8.128 8.828 1.00 90.44 95 SER A N 1
ATOM 741 C CA . SER A 1 95 ? -5.842 -8.633 7.696 1.00 90.44 95 SER A CA 1
ATOM 742 C C . SER A 1 95 ? -6.662 -8.705 6.422 1.00 90.44 95 SER A C 1
ATOM 744 O O . SER A 1 95 ? -7.804 -9.158 6.449 1.00 90.44 95 SER A O 1
ATOM 746 N N . ALA A 1 96 ? -6.053 -8.324 5.305 1.00 92.38 96 ALA A N 1
ATOM 747 C CA . ALA A 1 96 ? -6.667 -8.424 3.992 1.00 92.38 96 ALA A CA 1
ATOM 748 C C . ALA A 1 96 ? -5.615 -8.733 2.931 1.00 92.38 96 ALA A C 1
ATOM 750 O O . ALA A 1 96 ? -4.510 -8.192 2.972 1.00 92.38 96 ALA A O 1
ATOM 751 N N . ASN A 1 97 ? -5.994 -9.543 1.947 1.00 94.69 97 ASN A N 1
ATOM 752 C CA . ASN A 1 97 ? -5.225 -9.693 0.720 1.00 94.69 97 ASN A CA 1
ATOM 753 C C . ASN A 1 97 ? -5.746 -8.696 -0.318 1.00 94.69 97 ASN A C 1
ATOM 755 O O . ASN A 1 97 ? -6.961 -8.490 -0.460 1.00 94.69 97 ASN A O 1
ATOM 759 N N . ARG A 1 98 ? -4.829 -8.051 -1.036 1.00 94.38 98 ARG A N 1
ATOM 760 C CA . ARG A 1 98 ? -5.136 -7.140 -2.142 1.00 94.38 98 ARG A CA 1
ATOM 761 C C . ARG A 1 98 ? -4.186 -7.402 -3.293 1.00 94.38 98 ARG A C 1
ATOM 763 O O . ARG A 1 98 ? -3.025 -7.716 -3.074 1.00 94.38 98 ARG A O 1
ATOM 770 N N . THR A 1 99 ? -4.694 -7.242 -4.506 1.00 93.56 99 THR A N 1
ATOM 771 C CA . THR A 1 99 ? -3.873 -7.293 -5.714 1.00 93.56 99 THR A CA 1
ATOM 772 C C . THR A 1 99 ? -3.562 -5.873 -6.155 1.00 93.56 99 THR A C 1
ATOM 774 O O . THR A 1 99 ? -4.447 -5.013 -6.115 1.00 93.56 99 THR A O 1
ATOM 777 N N . THR A 1 100 ? -2.317 -5.611 -6.541 1.00 93.56 100 THR A N 1
ATOM 778 C CA . THR A 1 100 ? -1.928 -4.307 -7.077 1.00 93.56 100 THR A CA 1
ATOM 779 C C . THR A 1 100 ? -2.580 -4.038 -8.432 1.00 93.56 100 THR A C 1
ATOM 781 O O . THR A 1 100 ? -2.686 -4.930 -9.278 1.00 93.56 100 THR A O 1
ATOM 784 N N . ASN A 1 101 ? -3.013 -2.795 -8.650 1.00 94.31 101 ASN A N 1
ATOM 785 C CA . ASN A 1 101 ? -3.557 -2.356 -9.936 1.00 94.31 101 ASN A CA 1
ATOM 786 C C . ASN A 1 101 ? -2.446 -2.124 -10.983 1.00 94.31 101 ASN A C 1
ATOM 788 O O . ASN A 1 101 ? -1.273 -2.403 -10.739 1.00 94.31 101 ASN A O 1
ATOM 792 N N . GLU A 1 102 ? -2.805 -1.585 -12.149 1.00 93.12 102 GLU A N 1
ATOM 793 C CA . GLU A 1 102 ? -1.869 -1.276 -13.244 1.00 93.12 102 GLU A CA 1
ATOM 794 C C . GLU A 1 102 ? -0.721 -0.326 -12.853 1.00 93.12 102 GLU A C 1
ATOM 796 O O . GLU A 1 102 ? 0.361 -0.400 -13.426 1.00 93.12 102 GLU A O 1
ATOM 801 N N . PHE A 1 103 ? -0.917 0.496 -11.819 1.00 93.06 103 PHE A N 1
ATOM 802 C CA . PHE A 1 103 ? 0.083 1.417 -11.274 1.00 93.06 103 PHE A CA 1
ATOM 803 C C . PHE A 1 103 ? 0.883 0.816 -10.108 1.00 93.06 103 PHE A C 1
ATOM 805 O O . PHE A 1 103 ? 1.590 1.534 -9.403 1.00 93.06 103 PHE A O 1
ATOM 812 N N . GLY A 1 104 ? 0.735 -0.484 -9.841 1.00 91.62 104 GLY A N 1
ATOM 813 C CA . GLY A 1 104 ? 1.356 -1.161 -8.703 1.00 91.62 104 GLY A CA 1
ATOM 814 C C . GLY A 1 104 ? 0.788 -0.763 -7.338 1.00 91.62 104 GLY A C 1
ATOM 815 O O . GLY A 1 104 ? 1.366 -1.129 -6.317 1.00 91.62 104 GLY A O 1
ATOM 816 N N . LEU A 1 105 ? -0.332 -0.035 -7.298 1.00 94.81 105 LEU A N 1
ATOM 817 C CA . LEU A 1 105 ? -0.973 0.450 -6.075 1.00 94.81 105 LEU A CA 1
ATOM 818 C C . LEU A 1 105 ? -1.909 -0.615 -5.493 1.00 94.81 105 LEU A C 1
ATOM 820 O O . LEU A 1 105 ? -2.761 -1.156 -6.202 1.00 94.81 105 LEU A O 1
ATOM 824 N N . TYR A 1 106 ? -1.822 -0.843 -4.184 1.00 93.12 106 TYR A N 1
ATOM 825 C CA . TYR A 1 106 ? -2.855 -1.523 -3.404 1.00 93.12 106 TYR A CA 1
ATOM 826 C C . TYR A 1 106 ? -3.496 -0.554 -2.402 1.00 93.12 106 TYR A C 1
ATOM 828 O O . TYR A 1 106 ? -2.845 0.346 -1.867 1.00 93.12 106 TYR A O 1
ATOM 836 N N . LYS A 1 107 ? -4.789 -0.755 -2.125 1.00 91.75 107 LYS A N 1
ATOM 837 C CA . LYS A 1 107 ? -5.569 0.039 -1.167 1.00 91.75 107 LYS A CA 1
ATOM 838 C C . LYS A 1 107 ? -6.506 -0.861 -0.360 1.00 91.75 107 LYS A C 1
ATOM 840 O O . LYS A 1 107 ? -7.153 -1.752 -0.913 1.00 91.75 107 LYS A O 1
ATOM 845 N N . VAL A 1 108 ? -6.618 -0.609 0.940 1.00 89.19 108 VAL A N 1
ATOM 846 C CA . VAL A 1 108 ? -7.634 -1.215 1.806 1.00 89.19 108 VAL A CA 1
ATOM 847 C C . VAL A 1 108 ? -8.243 -0.160 2.724 1.00 89.19 108 VAL A C 1
ATOM 849 O O . VAL A 1 108 ? -7.523 0.624 3.334 1.00 89.19 108 VAL A O 1
ATOM 852 N N . ALA A 1 109 ? -9.573 -0.131 2.788 1.00 85.69 109 ALA A N 1
ATOM 853 C CA . ALA A 1 109 ? -10.332 0.706 3.707 1.00 85.69 109 ALA A CA 1
ATOM 854 C C . ALA A 1 109 ? -10.723 -0.112 4.943 1.00 85.69 109 ALA A C 1
ATOM 856 O O . ALA A 1 109 ? -11.194 -1.244 4.814 1.00 85.69 109 ALA A O 1
ATOM 857 N N . ILE A 1 110 ? -10.516 0.461 6.124 1.00 81.50 110 ILE A N 1
ATOM 858 C CA . ILE A 1 110 ? -10.910 -0.098 7.417 1.00 81.50 110 ILE A CA 1
ATOM 859 C C . ILE A 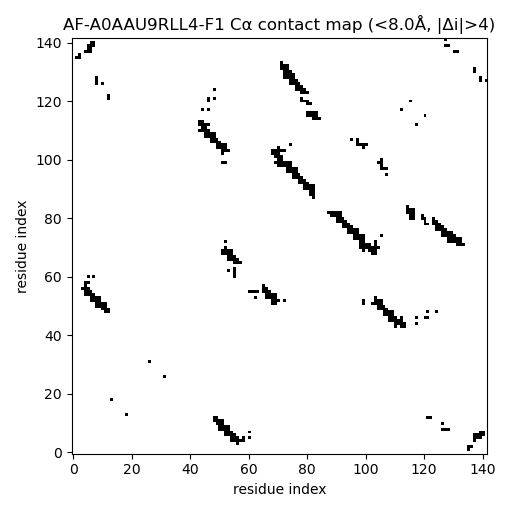1 110 ? -12.033 0.791 7.950 1.00 81.50 110 ILE A C 1
ATOM 861 O O . ILE A 1 110 ? -11.797 1.954 8.274 1.00 81.50 110 ILE A O 1
ATOM 865 N N . THR A 1 111 ? -13.251 0.250 7.993 1.00 73.31 111 THR A N 1
ATOM 866 C CA . THR A 1 111 ? -14.490 1.001 8.267 1.00 73.31 111 THR A CA 1
ATOM 867 C C . THR A 1 111 ? -15.058 0.778 9.672 1.00 73.31 111 THR A C 1
ATOM 869 O O . THR A 1 111 ? -16.022 1.434 10.040 1.00 73.31 111 THR A O 1
ATOM 872 N N . SER A 1 112 ? -14.479 -0.125 10.471 1.00 64.12 112 SER A N 1
ATOM 873 C CA . SER A 1 112 ? -14.955 -0.472 11.824 1.00 64.12 112 SER A CA 1
ATOM 874 C C . SER A 1 112 ? -14.058 0.118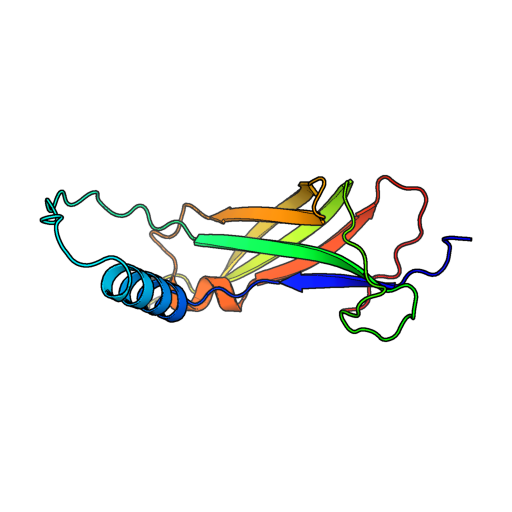 12.913 1.00 64.12 112 SER A C 1
ATOM 876 O O . SER A 1 112 ? -13.475 -0.611 13.715 1.00 64.12 112 SER A O 1
ATOM 878 N N . LEU A 1 113 ? -13.895 1.443 12.909 1.00 64.06 113 LEU A N 1
ATOM 879 C CA . LEU A 1 113 ? -13.010 2.145 13.849 1.00 64.06 113 LEU A CA 1
ATOM 880 C C . LEU A 1 113 ? -13.702 2.631 15.120 1.00 64.06 113 LEU A C 1
ATOM 882 O O . LEU A 1 113 ? -13.044 3.230 15.964 1.00 64.06 113 LEU A O 1
ATOM 886 N N . ASP A 1 114 ? -14.988 2.323 15.294 1.00 60.94 114 ASP A N 1
ATOM 887 C CA . ASP A 1 114 ? -15.782 2.714 16.468 1.00 60.94 114 ASP A CA 1
ATOM 888 C C . ASP A 1 114 ? -15.177 2.221 17.797 1.00 60.94 114 ASP A C 1
ATOM 890 O O . ASP A 1 114 ? -15.449 2.777 18.858 1.00 60.94 114 ASP A O 1
ATOM 894 N N . CYS A 1 115 ? -14.304 1.212 17.732 1.00 61.66 115 CYS A N 1
ATOM 895 C CA . CYS A 1 115 ? -13.585 0.647 18.869 1.00 61.66 115 CYS A CA 1
ATOM 896 C C . CYS A 1 115 ? -12.061 0.802 18.762 1.00 61.66 115 CYS A C 1
ATOM 898 O O . CYS A 1 115 ? -11.355 0.112 19.490 1.00 61.66 115 CYS A O 1
ATOM 900 N N . ALA A 1 116 ? -11.523 1.627 17.861 1.00 62.19 116 ALA A N 1
ATOM 901 C CA . ALA A 1 116 ? -10.088 1.700 17.576 1.00 62.19 116 ALA A CA 1
ATOM 902 C C . ALA A 1 116 ? -9.506 3.083 17.886 1.00 62.19 116 ALA A C 1
ATOM 904 O O . ALA A 1 116 ? -10.090 4.103 17.525 1.00 62.19 116 ALA A O 1
ATOM 905 N N . ASP A 1 117 ? -8.314 3.126 18.484 1.00 65.38 117 ASP A N 1
ATOM 906 C CA . ASP A 1 117 ? -7.541 4.368 18.561 1.00 65.38 117 ASP A CA 1
ATOM 907 C C . ASP A 1 117 ? -6.983 4.719 17.167 1.00 65.38 117 ASP A C 1
ATOM 909 O O . ASP A 1 117 ? -5.964 4.181 16.714 1.00 65.38 117 ASP A O 1
ATOM 913 N N . VAL A 1 118 ? -7.706 5.603 16.473 1.00 62.56 118 VAL A N 1
ATOM 914 C CA . VAL A 1 118 ? -7.508 5.974 15.063 1.00 62.56 118 VAL A CA 1
ATOM 915 C C . VAL A 1 118 ? -6.124 6.581 14.806 1.00 62.56 118 VAL A C 1
ATOM 917 O O . VAL A 1 118 ? -5.577 6.408 13.712 1.00 62.56 118 VAL A O 1
ATOM 920 N N . ASP A 1 119 ? -5.520 7.229 15.805 1.00 61.09 119 ASP A N 1
ATOM 921 C CA . ASP A 1 119 ? -4.199 7.856 15.673 1.00 61.09 119 ASP A CA 1
ATOM 922 C C . ASP A 1 119 ? -3.058 6.821 15.691 1.00 61.09 119 ASP A C 1
ATOM 924 O O . ASP A 1 119 ? -1.992 7.047 15.107 1.00 61.09 119 ASP A O 1
ATOM 928 N N . SER A 1 120 ? -3.297 5.641 16.272 1.00 60.09 120 SER A N 1
ATOM 929 C CA . SER A 1 120 ? -2.338 4.525 16.321 1.00 60.09 120 SER A CA 1
ATOM 930 C C . SER A 1 120 ? -2.443 3.555 15.132 1.00 60.09 120 SER A C 1
ATOM 932 O O . SER A 1 120 ? -1.553 2.732 14.912 1.00 60.09 120 SER A O 1
ATOM 934 N N . LEU A 1 121 ? -3.515 3.647 14.342 1.00 61.84 121 LEU A N 1
ATOM 935 C CA . LEU A 1 121 ? -3.910 2.592 13.409 1.00 61.84 121 LEU A CA 1
ATOM 936 C C . LEU A 1 121 ? -3.036 2.498 12.150 1.00 61.84 121 LEU A C 1
ATOM 938 O O . LEU A 1 121 ? -2.665 1.410 11.719 1.00 61.84 121 LEU A O 1
ATOM 942 N N . ALA A 1 122 ? -2.694 3.634 11.539 1.00 57.69 122 ALA A N 1
ATOM 943 C CA . ALA A 1 122 ? -1.902 3.638 10.306 1.00 57.69 122 ALA A CA 1
ATOM 944 C C . ALA A 1 122 ? -0.416 3.326 10.558 1.00 57.69 122 ALA A C 1
ATOM 946 O O . ALA A 1 122 ? 0.303 2.903 9.650 1.00 57.69 122 ALA A O 1
ATOM 947 N N . SER A 1 123 ? 0.077 3.545 11.782 1.00 62.44 123 SER A N 1
ATOM 948 C CA . SER A 1 123 ? 1.486 3.322 12.113 1.00 62.44 123 SER A CA 1
ATOM 949 C C . SER A 1 123 ? 1.829 1.839 12.288 1.00 62.44 123 SER A C 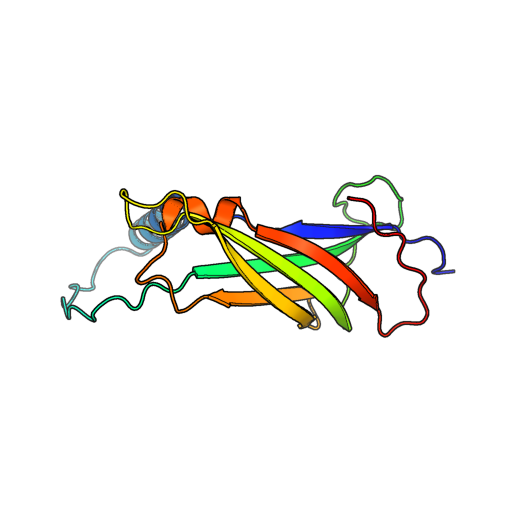1
ATOM 951 O O . SER A 1 123 ? 2.995 1.483 12.091 1.00 62.44 123 SER A O 1
ATOM 953 N N . SER A 1 124 ? 0.832 0.992 12.557 1.00 76.25 124 SER A N 1
ATOM 954 C CA . SER A 1 124 ? 0.982 -0.423 12.905 1.00 76.25 124 SER A CA 1
ATOM 955 C C . SER A 1 124 ? 0.676 -1.418 11.780 1.00 76.25 124 SER A C 1
ATOM 957 O O . SER A 1 124 ? 0.728 -2.633 11.993 1.00 76.25 124 SER A O 1
ATOM 959 N N . CYS A 1 125 ? 0.358 -0.921 10.586 1.00 85.25 125 CYS A N 1
ATOM 960 C CA . CYS A 1 125 ? 0.146 -1.749 9.407 1.00 85.25 125 CYS A CA 1
ATOM 961 C C . CYS A 1 125 ? 1.470 -2.155 8.757 1.00 85.25 125 CYS A C 1
ATOM 963 O O . CYS A 1 125 ? 2.339 -1.319 8.505 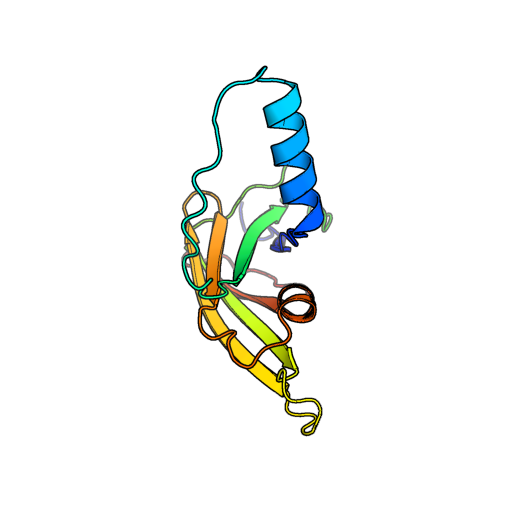1.00 85.25 125 CYS A O 1
ATOM 965 N N . GLN A 1 126 ? 1.584 -3.440 8.440 1.00 88.69 126 GLN A N 1
ATOM 966 C CA . GLN A 1 126 ? 2.660 -4.038 7.657 1.00 88.69 126 GLN A CA 1
ATOM 967 C C . GLN A 1 126 ? 2.064 -4.727 6.431 1.00 88.69 126 GLN A C 1
ATOM 969 O O . GLN A 1 126 ? 0.902 -5.142 6.438 1.00 88.69 126 GLN A O 1
ATOM 974 N N . ALA A 1 127 ? 2.859 -4.845 5.376 1.00 89.50 127 ALA A N 1
ATOM 975 C CA . ALA A 1 127 ? 2.460 -5.501 4.144 1.00 89.50 127 ALA A CA 1
ATOM 976 C C . ALA A 1 127 ? 3.556 -6.471 3.697 1.00 89.50 127 ALA A C 1
ATOM 978 O O . ALA A 1 127 ? 4.737 -6.193 3.890 1.00 89.50 127 ALA A O 1
ATOM 979 N N . LYS A 1 128 ? 3.155 -7.605 3.121 1.00 89.12 128 LYS A N 1
ATOM 980 C CA . LYS A 1 128 ? 4.054 -8.646 2.615 1.00 89.12 128 LYS A CA 1
ATOM 981 C C . LYS A 1 128 ? 3.587 -9.132 1.248 1.00 89.12 128 LYS A C 1
ATOM 983 O O . LYS A 1 128 ? 2.380 -9.295 1.058 1.00 89.12 128 LYS A O 1
ATOM 988 N N . ILE A 1 129 ? 4.507 -9.407 0.329 1.00 87.31 129 ILE A N 1
ATOM 989 C CA . ILE A 1 129 ? 4.157 -9.986 -0.968 1.00 87.31 129 ILE A CA 1
ATOM 990 C C . ILE A 1 129 ? 3.880 -11.486 -0.783 1.00 87.31 129 ILE A C 1
ATOM 992 O O . ILE A 1 129 ? 4.640 -12.215 -0.148 1.00 87.31 129 ILE A O 1
ATOM 996 N N . LEU A 1 130 ? 2.740 -11.950 -1.291 1.00 85.25 130 LEU A N 1
ATOM 997 C CA . LEU A 1 130 ? 2.350 -13.360 -1.234 1.00 85.25 130 LEU A CA 1
ATOM 998 C C . LEU A 1 130 ? 2.739 -14.094 -2.508 1.00 85.25 130 LEU A C 1
ATOM 1000 O O . LEU A 1 130 ? 3.316 -15.178 -2.457 1.00 85.25 130 LEU A O 1
ATOM 1004 N N . SER A 1 131 ? 2.386 -13.514 -3.648 1.00 76.50 131 SER A N 1
ATOM 1005 C CA . SER A 1 131 ? 2.566 -14.139 -4.946 1.00 76.50 131 SER A CA 1
ATOM 1006 C C . SER A 1 131 ? 2.568 -13.078 -6.041 1.00 76.50 131 SER A C 1
ATOM 1008 O O . SER A 1 131 ? 2.078 -11.959 -5.860 1.00 76.50 131 SER A O 1
ATOM 1010 N N . THR A 1 132 ? 3.119 -13.431 -7.199 1.00 66.50 132 THR A N 1
ATOM 1011 C CA . THR A 1 132 ? 2.942 -12.640 -8.416 1.00 66.50 132 THR A CA 1
ATOM 1012 C C . THR A 1 132 ? 2.281 -13.516 -9.462 1.00 66.50 132 THR A C 1
ATOM 1014 O O . THR A 1 132 ? 2.599 -14.698 -9.570 1.00 66.50 132 THR A O 1
ATOM 1017 N N . THR A 1 133 ? 1.372 -12.944 -10.245 1.00 61.44 133 THR A N 1
ATOM 1018 C CA . THR A 1 133 ? 0.746 -13.644 -11.379 1.00 61.44 133 THR A CA 1
ATOM 1019 C C . THR A 1 133 ? 1.698 -13.833 -12.565 1.00 61.44 133 THR A C 1
ATOM 1021 O O . THR A 1 133 ? 1.400 -14.598 -13.481 1.00 61.44 133 THR A O 1
ATOM 1024 N N . ARG A 1 134 ? 2.878 -13.197 -12.544 1.00 55.69 134 ARG A N 1
ATOM 1025 C CA . ARG A 1 134 ? 3.987 -13.515 -13.448 1.00 55.69 134 ARG A CA 1
ATOM 1026 C C . ARG A 1 134 ? 4.803 -14.677 -12.874 1.00 55.69 134 ARG A C 1
ATOM 1028 O O . ARG A 1 134 ? 4.985 -14.778 -11.670 1.00 55.69 134 ARG A O 1
ATOM 1035 N N . ASN A 1 135 ? 5.341 -15.548 -13.727 1.00 45.44 135 ASN A N 1
ATOM 1036 C CA . ASN A 1 135 ? 6.311 -16.593 -13.352 1.00 45.44 135 ASN A CA 1
ATOM 1037 C C . ASN A 1 135 ? 7.675 -15.996 -12.912 1.00 45.44 135 ASN A C 1
ATOM 1039 O O . ASN A 1 135 ? 8.733 -16.425 -13.373 1.00 45.44 135 ASN A O 1
ATOM 1043 N N . GLU A 1 136 ? 7.672 -14.975 -12.056 1.00 52.53 136 GLU A N 1
ATOM 1044 C CA . GLU A 1 136 ? 8.848 -14.365 -11.447 1.00 52.53 136 GLU A CA 1
ATOM 1045 C C . GLU A 1 136 ? 8.945 -14.828 -9.993 1.00 52.53 136 GLU A C 1
ATOM 1047 O O . GLU A 1 136 ? 8.020 -14.663 -9.197 1.00 52.53 136 GLU A O 1
ATOM 1052 N N . LYS A 1 137 ? 10.085 -15.429 -9.635 1.00 47.69 137 LYS A N 1
ATOM 1053 C CA . LYS A 1 137 ? 10.425 -15.688 -8.235 1.00 47.69 137 LYS A CA 1
ATOM 1054 C C . LYS A 1 137 ? 10.712 -14.347 -7.576 1.00 47.69 137 LYS A C 1
ATOM 1056 O O . LYS A 1 137 ? 11.801 -13.804 -7.732 1.00 47.69 137 LYS A O 1
ATOM 1061 N N . LEU A 1 138 ? 9.738 -13.820 -6.850 1.00 56.16 138 LEU A N 1
ATOM 1062 C CA . LEU A 1 138 ? 9.917 -12.587 -6.108 1.00 56.16 138 LEU A CA 1
ATOM 1063 C C . LEU A 1 138 ? 10.665 -12.892 -4.806 1.00 56.16 138 LEU A C 1
ATOM 1065 O O . LEU A 1 138 ? 10.168 -13.607 -3.935 1.00 56.16 138 LEU A O 1
ATOM 1069 N N . VAL A 1 139 ? 11.898 -12.396 -4.702 1.00 57.69 139 VAL A N 1
ATOM 1070 C CA . VAL A 1 139 ? 12.688 -12.478 -3.470 1.00 57.69 139 VAL A CA 1
ATOM 1071 C C . VAL A 1 139 ? 12.216 -11.361 -2.543 1.00 57.69 139 VAL A C 1
ATOM 1073 O O . VAL A 1 139 ? 12.693 -10.232 -2.622 1.00 57.69 139 VAL A O 1
ATOM 1076 N N . ASP A 1 140 ? 11.242 -11.688 -1.699 1.00 48.06 140 ASP A N 1
ATOM 1077 C CA . ASP A 1 140 ? 10.677 -10.798 -0.683 1.00 48.06 140 ASP A CA 1
ATOM 1078 C C . ASP A 1 140 ? 11.739 -10.555 0.413 1.00 48.06 140 ASP A C 1
ATOM 1080 O O . ASP A 1 140 ? 12.183 -11.507 1.067 1.00 48.06 140 ASP A O 1
ATOM 1084 N N . ARG A 1 141 ? 12.197 -9.309 0.606 1.00 49.59 141 ARG A N 1
ATOM 1085 C CA . ARG A 1 141 ? 13.032 -8.932 1.764 1.00 49.59 141 ARG A CA 1
ATOM 1086 C C . ARG A 1 141 ? 12.255 -7.973 2.666 1.00 49.59 141 ARG A C 1
ATOM 1088 O O . ARG A 1 141 ? 11.776 -6.948 2.191 1.00 49.59 141 ARG A O 1
ATOM 1095 N N . LEU A 1 142 ? 12.141 -8.380 3.936 1.00 40.44 142 LEU A N 1
ATOM 1096 C CA . LEU A 1 142 ? 11.506 -7.667 5.052 1.00 40.44 142 LEU A CA 1
ATOM 1097 C C . LEU A 1 142 ? 12.106 -6.276 5.275 1.00 40.44 142 LEU A C 1
ATOM 1099 O O . LEU A 1 142 ? 13.354 -6.176 5.235 1.00 40.44 142 LEU A O 1
#

Sequence (142 aa):
KLKDAHCAILVVKMKRTLIMFSFILLQLLLGNSLSPKHSSPKPNAEVTVMGFVYCDVCSNNSFTRHSYFMSGVEVRIVCRFKAASSRTNEMITFSANRTTNEFGLYKVAITSLDCADVDSLASSCQAKILSTTRNEKLVDRL

Mean predicted aligned error: 12.36 Å

Radius of gyration: 18.92 Å; Cα contacts (8 Å, |Δi|>4): 257; chains: 1; bounding box: 44×50×49 Å

Foldseek 3Di:
DQADWAKDKFKDDDDPVVVVVVVVVVCVVVDDDDDDDDDDDPPLDKDKTKIFMKTAPVPPPDDDPRIATAFQWKKKKWWWFAWPPPVDRDIDIDIDIFTAHPRRMTMDMDRPCPGTPSNRTRVRMDMWTDDGPDPHPHPTDD

Secondary structure (DSSP, 8-state):
--S--EEEEEEE---HHHHHHHHHHHHHHS----------------EEEEEEEEEETT--SS--TTEEE-SSEEEEEEEEEEBS-TT--PEEEEEEEEE--TTSEEEEEE---TTB-HHHHTTTEEEEEEEESSS-------

Organism: Thlaspi arvense (NCBI:txid13288)

Nearest PDB structures (foldseek):
  3oea-assembly1_A  TM=3.655E-01  e=2.858E-01  Caldanaerobius polysaccharolyticus
  2zex-assembly1_A  TM=3.041E-01  e=2.057E-01  Caldanaerobius polysaccharolyticus
  2zew-assembly1_B  TM=3.340E-01  e=3.020E-01  Caldanaerobius polysaccharolyticus
  5t99-assembly1_A  TM=3.804E-01  e=1.126E+00  Bacteroides uniformis
  8dhl-assembly1_A  TM=3.127E-01  e=6.508E-01  Tannerella forsythia

pLDDT: mean 73.73, std 15.12, range [34.56, 94.81]